Protein AF-A0A947ATG2-F1 (afdb_monomer)

pLDDT: mean 86.39, std 15.01, range [42.09, 97.88]

Sequence (158 aa):
MKNFYLTLFLLILFLVSIFPQKKFGRDGEMRERMSQLEKIKLIEVLEMNEETTLLFFSRRAEFQKQHEEMRNNIDSKIDNLEATLKSARLVTEVELQSMIDEILDLHLAFEAKRADYIKTLNDILTTDQVARYVVFEKRFKDELRRLLLHQRKPNRQN

Mean predicted aligned error: 10.21 Å

Solvent-accessible surface area (backbone atoms only — not comparable to full-atom values): 9110 Å² total; per-residue (Å²): 110,75,67,56,57,52,51,52,52,53,53,54,60,61,56,62,72,68,58,80,74,77,80,63,50,79,67,48,56,52,51,51,57,50,52,52,50,50,52,54,50,48,46,63,72,48,68,56,54,71,70,45,45,52,54,50,53,54,55,47,51,56,50,49,53,56,53,50,53,52,48,54,50,49,51,52,51,50,52,51,49,52,52,54,73,72,40,95,62,92,75,52,69,70,58,54,49,52,56,50,50,53,49,52,53,50,51,53,54,50,53,50,51,52,55,50,53,59,59,63,39,61,83,69,38,53,74,68,37,50,53,47,46,58,53,44,58,53,51,51,54,55,49,52,52,49,56,58,55,63,74,62,61,76,85,80,74,129

Secondary structure (DSSP, 8-state):
-HHHHHHHHHHHHHHHTTS------HHHHHHHHHHHHHHHHHHHHHT--HHHHHHHHHHHHHHHHHHHHHHHHHHHHHHHHHHHHHSSS---HHHHHHHHHHHHHHHHHHHHHHHHHHHHGGGTS-HHHHHHHHHHHHHHHHHHHHHHHHTTS-----

Nearest PDB structures (foldseek):
  6kgq-assembly1_A  TM=5.684E-01  e=1.899E+00  Homo sapiens
  5f5p-assembly1_B  TM=3.703E-01  e=5.034E-01  Homo sapiens
  7o3z-assembly1_F  TM=4.043E-01  e=3.917E+00  Synechocystis sp. PCC 6803 substr. Kazusa

Foldseek 3Di:
DVVVVVVVVVVVVVVVVPPPPPPPDPVNVVVVVLVVVLLVVLCVQLVDDPVLSVVVVVLVVVLVVVLVVLVVVLVVLVVVLVVVVPDPDDDDPVRNVVSVVVSVVSVVVSVVSVVVSLVVCVVRGPPVSSVSVVVSVVVSVVVVVVVVVVVPDPPPDD

Radius of gyration: 23.7 Å; Cα contacts (8 Å, |Δi|>4): 43; chains: 1; bounding box: 46×69×55 Å

Structure (mmCIF, N/CA/C/O backbone):
data_AF-A0A947ATG2-F1
#
_entry.id   AF-A0A947ATG2-F1
#
loo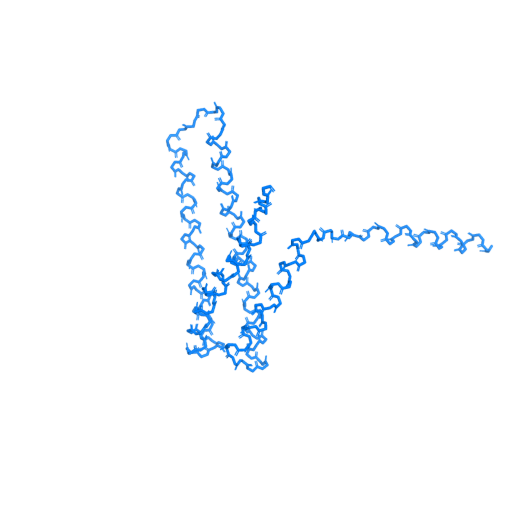p_
_atom_site.group_PDB
_atom_site.id
_atom_site.type_symbol
_atom_site.label_atom_id
_atom_site.label_alt_id
_atom_site.label_comp_id
_atom_site.label_asym_id
_atom_site.label_entity_id
_atom_site.label_seq_id
_atom_site.pdbx_PDB_ins_code
_atom_site.Cartn_x
_atom_site.Cartn_y
_atom_site.Cartn_z
_atom_site.occupancy
_atom_site.B_iso_or_equiv
_atom_site.auth_seq_id
_atom_site.auth_comp_id
_atom_site.auth_asym_id
_atom_site.auth_atom_id
_atom_site.pdbx_PDB_model_num
ATOM 1 N N . MET A 1 1 ? 14.988 58.785 4.513 1.00 58.03 1 MET A N 1
ATOM 2 C CA . MET A 1 1 ? 15.565 57.746 3.625 1.00 58.03 1 MET A CA 1
ATOM 3 C C . MET A 1 1 ? 16.110 56.555 4.415 1.00 58.03 1 MET A C 1
ATOM 5 O O . MET A 1 1 ? 15.571 55.473 4.265 1.00 58.03 1 MET A O 1
ATOM 9 N N . LYS A 1 2 ? 17.097 56.727 5.312 1.00 59.53 2 LYS A N 1
ATOM 10 C CA . LYS A 1 2 ? 17.718 55.620 6.081 1.00 59.53 2 LYS A CA 1
ATOM 11 C C . LYS A 1 2 ? 16.726 54.790 6.922 1.00 59.53 2 LYS A C 1
ATOM 13 O O . LYS A 1 2 ? 16.808 53.568 6.930 1.00 59.53 2 LYS A O 1
ATOM 18 N N . ASN A 1 3 ? 15.735 55.443 7.532 1.00 67.38 3 ASN A N 1
ATOM 19 C CA . ASN A 1 3 ? 14.721 54.769 8.355 1.00 67.38 3 ASN A CA 1
ATOM 20 C C . ASN A 1 3 ? 13.710 53.962 7.521 1.00 67.38 3 ASN A C 1
ATOM 22 O O . ASN A 1 3 ? 13.163 52.997 8.030 1.00 67.38 3 ASN A O 1
ATOM 26 N N . PHE A 1 4 ? 13.508 54.310 6.243 1.00 81.12 4 PHE A N 1
ATOM 27 C CA . PHE A 1 4 ? 12.595 53.592 5.343 1.00 81.12 4 PHE A CA 1
ATOM 28 C C . PHE A 1 4 ? 13.177 52.241 4.907 1.00 81.12 4 PHE A C 1
ATOM 30 O O . PHE A 1 4 ? 12.483 51.230 4.898 1.00 81.12 4 PHE A O 1
ATOM 37 N N . TYR A 1 5 ? 14.482 52.200 4.621 1.00 79.94 5 TYR A N 1
ATOM 38 C CA . TYR A 1 5 ? 15.181 50.944 4.337 1.00 79.94 5 TYR A CA 1
ATOM 39 C C . TYR A 1 5 ? 15.217 50.025 5.561 1.00 79.94 5 TYR A C 1
ATOM 41 O O . TYR A 1 5 ? 15.093 48.813 5.424 1.00 79.94 5 TYR A O 1
ATOM 49 N N . LEU A 1 6 ? 15.325 50.604 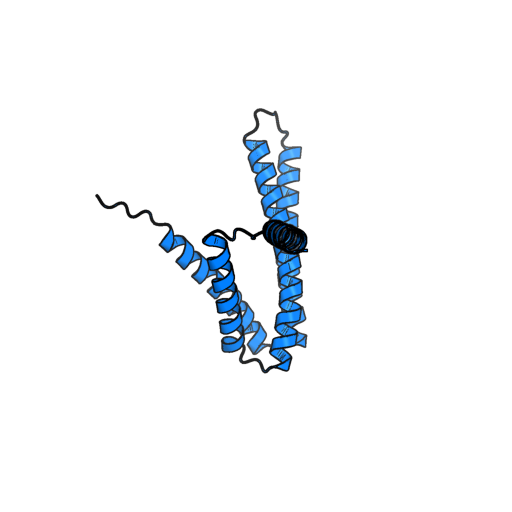6.760 1.00 79.62 6 LEU A N 1
ATOM 50 C CA . LEU A 1 6 ? 15.333 49.844 8.007 1.00 79.62 6 LEU A CA 1
ATOM 51 C C . LEU A 1 6 ? 13.955 49.241 8.319 1.00 79.62 6 LEU A C 1
ATOM 53 O O . LEU A 1 6 ? 13.879 48.078 8.706 1.00 79.62 6 LEU A O 1
ATOM 57 N N . THR A 1 7 ? 12.867 49.981 8.075 1.00 80.25 7 THR A N 1
ATOM 58 C CA . THR A 1 7 ? 11.502 49.445 8.203 1.00 80.25 7 THR A CA 1
ATOM 59 C C . THR A 1 7 ? 11.194 48.400 7.134 1.00 80.25 7 THR A C 1
ATOM 61 O O . THR A 1 7 ? 10.572 47.391 7.445 1.00 80.25 7 THR A O 1
ATOM 64 N N . LEU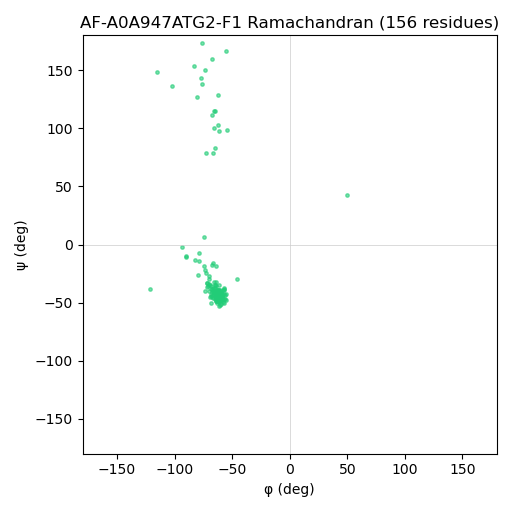 A 1 8 ? 11.670 48.589 5.897 1.00 80.75 8 LEU A N 1
ATOM 65 C CA . LEU A 1 8 ? 11.493 47.617 4.813 1.00 80.75 8 LEU A CA 1
ATOM 66 C C . LEU A 1 8 ? 12.237 46.302 5.102 1.00 80.75 8 LEU A C 1
ATOM 68 O O . LEU A 1 8 ? 11.691 45.222 4.892 1.00 80.75 8 LEU A O 1
ATOM 72 N N . PHE A 1 9 ? 13.452 46.384 5.648 1.00 79.62 9 PHE A N 1
ATOM 73 C CA . PHE A 1 9 ? 14.241 45.217 6.049 1.00 79.62 9 PHE A CA 1
ATOM 74 C C . PHE A 1 9 ? 13.582 44.431 7.196 1.00 79.62 9 PHE A C 1
ATOM 76 O O . PHE A 1 9 ? 13.513 43.203 7.150 1.00 79.62 9 PHE A O 1
ATOM 83 N N . LEU A 1 10 ? 13.024 45.131 8.189 1.00 78.06 10 LEU A N 1
ATOM 84 C CA . LEU A 1 10 ? 12.268 44.520 9.289 1.00 78.06 10 LEU A CA 1
ATOM 85 C C . LEU A 1 10 ? 10.989 43.818 8.811 1.00 78.06 10 LEU A C 1
ATOM 87 O O . LEU A 1 10 ? 10.636 42.761 9.333 1.00 78.06 10 LEU A O 1
ATOM 91 N N . LEU A 1 11 ? 10.326 44.369 7.793 1.00 77.50 11 LEU A N 1
ATOM 92 C CA . LEU A 1 11 ? 9.114 43.792 7.211 1.00 77.50 11 LEU A CA 1
ATOM 93 C C . LEU A 1 11 ? 9.417 42.517 6.407 1.00 77.50 11 LEU A C 1
ATOM 95 O O . LEU A 1 11 ? 8.660 41.553 6.472 1.00 77.50 11 LEU A O 1
ATOM 99 N N . ILE A 1 12 ? 10.566 42.469 5.725 1.00 74.81 12 ILE A N 1
ATOM 100 C CA . ILE A 1 12 ? 11.053 41.266 5.031 1.00 74.81 12 ILE A CA 1
ATOM 101 C C . ILE A 1 12 ? 11.396 40.154 6.032 1.00 74.81 12 ILE A C 1
ATOM 103 O O . ILE A 1 12 ? 11.030 39.004 5.807 1.00 74.81 12 ILE A O 1
ATOM 107 N N . LEU A 1 13 ? 12.025 40.481 7.166 1.00 67.69 13 LEU A N 1
ATOM 108 C CA . LEU A 1 13 ? 12.329 39.498 8.217 1.00 67.69 13 LEU A CA 1
ATOM 109 C C . LEU A 1 13 ? 11.064 38.891 8.849 1.00 67.69 13 LEU A C 1
ATOM 111 O O . LEU A 1 13 ? 11.066 37.711 9.192 1.00 67.69 13 LEU A O 1
ATOM 115 N N . PHE A 1 14 ? 9.975 39.660 8.942 1.00 66.06 14 PHE A N 1
ATOM 116 C CA . PHE A 1 14 ? 8.678 39.174 9.431 1.00 66.06 14 PHE A CA 1
ATOM 117 C C . PHE A 1 14 ? 7.936 38.269 8.432 1.00 66.06 14 PHE A C 1
ATOM 119 O O . PHE A 1 14 ? 7.085 37.484 8.837 1.00 66.06 14 PHE A O 1
ATOM 126 N N . LEU A 1 15 ? 8.249 38.348 7.135 1.00 62.06 15 LEU A N 1
ATOM 127 C CA . LEU A 1 15 ? 7.653 37.474 6.118 1.00 62.06 15 LEU A CA 1
ATOM 128 C C . LEU A 1 15 ? 8.312 36.085 6.082 1.00 62.06 15 LEU A C 1
ATOM 130 O O . LEU A 1 15 ? 7.658 35.106 5.726 1.00 62.06 15 LEU A O 1
ATOM 134 N N . VAL A 1 16 ? 9.578 35.962 6.500 1.00 60.12 16 VAL A N 1
ATOM 135 C CA . VAL A 1 16 ? 10.296 34.671 6.530 1.00 60.12 16 VAL A CA 1
ATOM 136 C C . VAL A 1 16 ? 9.752 33.734 7.620 1.00 60.12 16 VAL A C 1
ATOM 138 O O . VAL A 1 16 ? 9.796 32.517 7.457 1.00 60.12 16 VAL A O 1
ATOM 141 N N . SER A 1 17 ? 9.171 34.265 8.701 1.00 55.47 17 SER A N 1
ATOM 142 C CA . SER A 1 17 ? 8.593 33.473 9.800 1.00 55.47 17 SER A CA 1
ATOM 143 C C . SER A 1 17 ? 7.201 32.892 9.510 1.00 55.47 17 SER A C 1
ATOM 145 O O . SER A 1 17 ? 6.717 32.079 10.296 1.00 55.47 17 SER A O 1
ATOM 147 N N . ILE A 1 18 ? 6.565 33.259 8.390 1.00 55.47 18 ILE A N 1
ATOM 148 C CA . ILE A 1 18 ? 5.256 32.721 7.975 1.00 55.47 18 ILE A CA 1
ATOM 149 C C . ILE A 1 18 ? 5.416 31.472 7.093 1.00 55.47 18 ILE A C 1
ATOM 151 O O . ILE A 1 18 ? 4.445 30.753 6.869 1.00 55.47 18 ILE A O 1
ATOM 155 N N . PHE A 1 19 ? 6.630 31.141 6.631 1.00 51.84 19 PHE A N 1
ATOM 156 C CA . PHE A 1 19 ? 6.856 29.849 5.987 1.00 51.84 19 PHE A CA 1
ATOM 157 C C . PHE A 1 19 ? 6.661 28.741 7.027 1.00 51.84 19 PHE A C 1
ATOM 159 O O . PHE A 1 19 ? 7.441 28.673 7.981 1.00 51.84 19 PHE A O 1
ATOM 166 N N . PRO A 1 20 ? 5.647 27.865 6.881 1.00 44.50 20 PRO A N 1
ATOM 167 C CA . PRO A 1 20 ? 5.471 26.758 7.799 1.00 44.50 20 PRO A CA 1
ATOM 168 C C . PRO A 1 20 ? 6.705 25.863 7.692 1.00 44.50 20 PRO A C 1
ATOM 170 O O . PRO A 1 20 ? 6.856 25.089 6.746 1.00 44.50 20 PRO A O 1
ATOM 173 N N . GLN A 1 21 ? 7.606 25.964 8.670 1.00 49.94 21 GLN A N 1
ATOM 174 C CA . GLN A 1 21 ? 8.606 24.939 8.907 1.00 49.94 21 GLN A CA 1
ATOM 175 C C . GLN A 1 21 ? 7.823 23.678 9.255 1.00 49.94 21 GLN A C 1
ATOM 177 O O . GLN A 1 21 ? 7.352 23.516 10.382 1.00 49.94 21 GLN A O 1
ATOM 182 N N . LYS A 1 22 ? 7.627 22.803 8.262 1.00 51.47 22 LYS A N 1
ATOM 183 C CA . LYS A 1 22 ? 7.145 21.441 8.473 1.00 51.47 22 LYS A CA 1
ATOM 184 C C . LYS A 1 22 ? 8.116 20.832 9.482 1.00 51.47 22 LYS A C 1
ATOM 186 O O . LYS A 1 22 ? 9.230 20.459 9.122 1.00 51.47 22 LYS A O 1
ATOM 191 N N . LYS A 1 23 ? 7.735 20.811 10.763 1.00 44.12 23 LYS A N 1
ATOM 192 C CA . LYS A 1 23 ? 8.458 20.095 11.812 1.00 44.12 23 LYS A CA 1
ATOM 193 C C . LYS A 1 23 ? 8.328 18.613 11.485 1.00 44.12 23 LYS A C 1
ATOM 195 O O . LYS A 1 23 ? 7.483 17.917 12.037 1.00 44.12 23 LYS A O 1
ATOM 200 N N . PHE A 1 24 ? 9.130 18.134 10.542 1.00 44.41 24 PHE A N 1
ATOM 201 C CA . PHE A 1 24 ? 9.398 16.719 10.425 1.00 44.41 24 PHE A CA 1
ATOM 202 C C . PHE A 1 24 ? 10.153 16.356 11.699 1.00 44.41 24 PHE A C 1
ATOM 204 O O . PHE A 1 24 ? 11.329 16.670 11.856 1.00 44.41 24 PHE A O 1
ATOM 211 N N . GLY A 1 25 ? 9.447 15.771 12.667 1.00 57.72 25 GLY A N 1
ATOM 212 C CA . GLY A 1 25 ? 10.113 15.102 13.776 1.00 57.72 25 GLY A CA 1
ATOM 213 C C . GLY A 1 25 ? 11.083 14.045 13.236 1.00 57.72 25 GLY A C 1
ATOM 214 O O . GLY A 1 25 ? 11.000 13.655 12.070 1.00 57.72 25 GLY A O 1
ATOM 215 N N . ARG A 1 26 ? 11.973 13.542 14.094 1.00 62.88 26 ARG A N 1
ATOM 216 C CA . ARG A 1 26 ? 12.971 12.503 13.767 1.00 62.88 26 ARG A CA 1
ATOM 217 C C . ARG A 1 26 ? 12.391 11.312 12.974 1.00 62.88 26 ARG A C 1
ATOM 219 O O . ARG A 1 26 ? 13.077 10.717 12.149 1.00 62.88 26 ARG A O 1
ATOM 226 N N . ASP A 1 27 ? 11.111 11.012 13.180 1.00 69.69 27 ASP A N 1
ATOM 227 C CA . ASP A 1 27 ? 10.377 9.946 12.493 1.00 69.69 27 ASP A CA 1
ATOM 228 C C . ASP A 1 27 ? 10.073 10.251 11.016 1.00 69.69 27 ASP A C 1
ATOM 230 O O . ASP A 1 27 ? 10.054 9.342 10.186 1.00 69.69 27 ASP A O 1
ATOM 234 N N . GLY A 1 28 ? 9.849 11.520 10.667 1.00 77.19 28 GLY A N 1
ATOM 235 C CA . GLY A 1 28 ? 9.579 11.955 9.297 1.00 77.19 28 GLY A CA 1
ATOM 236 C C . GLY A 1 28 ? 10.806 11.837 8.397 1.00 77.19 28 GLY A C 1
ATOM 237 O O . GLY A 1 28 ? 10.725 11.264 7.313 1.00 77.19 28 GLY A O 1
ATOM 238 N N . GLU A 1 29 ? 11.958 12.286 8.895 1.00 81.56 29 GLU A N 1
ATOM 239 C CA . GLU A 1 29 ? 13.238 12.170 8.191 1.00 81.56 29 GLU A CA 1
ATOM 240 C C . GLU A 1 29 ? 13.633 10.699 7.974 1.00 81.56 29 GLU A C 1
ATOM 242 O O . GLU A 1 29 ? 14.076 10.309 6.893 1.00 81.56 29 GLU A O 1
ATOM 247 N N . MET A 1 30 ? 13.407 9.840 8.976 1.00 80.94 30 MET A N 1
ATOM 248 C CA . MET A 1 30 ? 13.648 8.402 8.845 1.00 80.94 30 MET A CA 1
ATOM 249 C C . MET A 1 30 ? 12.756 7.763 7.770 1.00 80.94 30 MET A C 1
ATOM 251 O O . MET A 1 30 ? 13.244 6.949 6.985 1.00 80.94 30 MET A O 1
ATOM 255 N N . ARG A 1 31 ? 11.466 8.127 7.704 1.00 81.56 31 ARG A N 1
ATOM 256 C CA . ARG A 1 31 ? 10.544 7.635 6.663 1.00 81.56 31 ARG A CA 1
ATOM 257 C C . ARG A 1 31 ? 10.991 8.049 5.264 1.00 81.56 31 ARG A C 1
ATOM 259 O O . ARG A 1 31 ? 10.943 7.229 4.349 1.00 81.56 31 ARG A O 1
ATOM 266 N N . GLU A 1 32 ? 11.447 9.287 5.100 1.00 86.12 32 GLU A N 1
ATOM 267 C CA . GLU A 1 32 ? 11.936 9.785 3.814 1.00 86.12 32 GLU A CA 1
ATOM 268 C C . GLU A 1 32 ? 13.186 9.031 3.353 1.00 86.12 32 GLU A C 1
ATOM 270 O O . GLU A 1 32 ? 13.211 8.516 2.234 1.00 86.12 32 GLU A O 1
ATOM 275 N N . ARG A 1 33 ? 14.179 8.869 4.236 1.00 87.88 33 ARG A N 1
ATOM 276 C CA . ARG A 1 33 ? 15.383 8.072 3.947 1.00 87.88 33 ARG A CA 1
ATOM 277 C C . ARG A 1 33 ? 15.030 6.635 3.563 1.00 87.88 33 ARG A C 1
ATOM 279 O O . ARG A 1 33 ? 15.615 6.081 2.636 1.00 87.88 33 ARG A O 1
ATOM 286 N N . MET A 1 34 ? 14.039 6.044 4.231 1.00 88.06 34 MET A N 1
ATOM 287 C CA . MET A 1 34 ? 13.573 4.694 3.914 1.00 88.06 34 MET A CA 1
ATOM 288 C C . MET A 1 34 ? 12.913 4.608 2.535 1.00 88.06 34 MET A C 1
ATOM 290 O O . MET A 1 34 ? 13.150 3.657 1.795 1.00 88.06 34 MET A O 1
ATOM 294 N N . SER A 1 35 ? 12.120 5.618 2.175 1.00 88.75 35 SER A N 1
ATOM 295 C CA . SER A 1 35 ? 11.498 5.732 0.853 1.00 88.75 35 SER A CA 1
ATOM 296 C C . SER A 1 35 ? 12.545 5.903 -0.251 1.00 88.75 35 SER A C 1
ATOM 298 O O . SER A 1 35 ? 12.455 5.267 -1.300 1.00 88.75 35 SER A O 1
ATOM 300 N N . GLN A 1 36 ? 13.580 6.712 -0.014 1.00 91.81 36 GLN A N 1
ATOM 301 C CA . GLN A 1 36 ? 14.698 6.869 -0.950 1.00 91.81 36 GLN A CA 1
ATOM 302 C C . GLN A 1 36 ? 15.459 5.551 -1.143 1.00 91.81 36 GLN A C 1
ATOM 304 O O . GLN A 1 36 ? 15.712 5.153 -2.279 1.00 91.81 36 GLN A O 1
ATOM 309 N N . LEU A 1 37 ? 15.754 4.838 -0.051 1.00 92.56 37 LEU A N 1
ATOM 310 C CA . LEU A 1 37 ? 16.401 3.528 -0.105 1.00 92.56 37 LEU A CA 1
ATOM 311 C C . LEU A 1 37 ? 15.557 2.501 -0.875 1.00 92.56 37 LEU A C 1
ATOM 313 O O . LEU A 1 37 ? 16.097 1.762 -1.695 1.00 92.56 37 LEU A O 1
ATOM 317 N N . GLU A 1 38 ? 14.241 2.479 -0.648 1.00 93.94 38 GLU A N 1
ATOM 318 C CA . GLU A 1 38 ? 13.321 1.610 -1.387 1.00 93.94 38 GLU A CA 1
ATOM 319 C C . GLU A 1 38 ? 13.407 1.863 -2.896 1.00 93.94 38 GLU A C 1
ATOM 321 O O . GLU A 1 38 ? 13.516 0.919 -3.675 1.00 93.94 38 GLU A O 1
ATOM 326 N N . LYS A 1 39 ? 13.390 3.135 -3.315 1.00 93.56 39 LYS A N 1
ATOM 327 C CA . LYS A 1 39 ? 13.474 3.509 -4.734 1.00 93.56 39 LYS A CA 1
ATOM 328 C C . LYS A 1 39 ? 14.778 3.037 -5.370 1.00 93.56 39 LYS A C 1
AT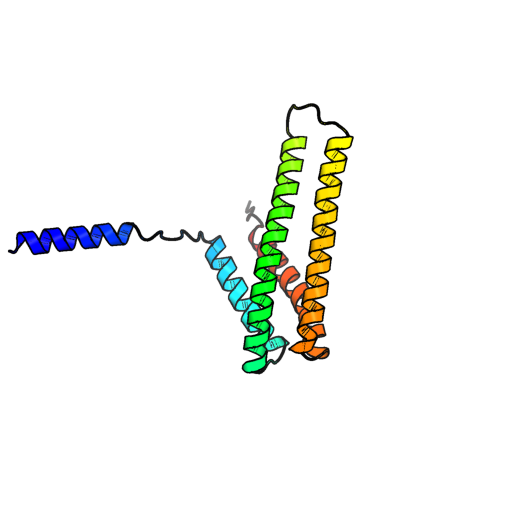OM 330 O O . LYS A 1 39 ? 14.733 2.448 -6.444 1.00 93.56 39 LYS A O 1
ATOM 335 N N . ILE A 1 40 ? 15.913 3.250 -4.700 1.00 93.00 40 ILE A N 1
ATOM 336 C CA . ILE A 1 40 ? 17.226 2.797 -5.187 1.00 93.00 40 ILE A CA 1
ATOM 337 C C . ILE A 1 40 ? 17.224 1.275 -5.358 1.00 93.00 40 ILE A C 1
ATOM 339 O O . ILE A 1 40 ? 17.575 0.768 -6.420 1.00 93.00 40 ILE A O 1
ATOM 343 N N . LYS A 1 41 ? 16.744 0.540 -4.350 1.00 93.75 41 LYS A N 1
ATOM 344 C CA . LYS A 1 41 ? 16.688 -0.925 -4.398 1.00 93.75 41 LYS A CA 1
ATOM 345 C C . LYS A 1 41 ? 15.745 -1.458 -5.471 1.00 93.75 41 LYS A C 1
ATOM 347 O O . LYS A 1 41 ? 16.047 -2.480 -6.076 1.00 93.75 41 LYS A O 1
ATOM 352 N N . LEU A 1 42 ? 14.633 -0.775 -5.734 1.00 95.94 42 LEU A N 1
ATOM 353 C CA . LEU A 1 42 ? 13.735 -1.124 -6.835 1.00 95.94 42 LEU A CA 1
ATOM 354 C C . LEU A 1 42 ? 14.420 -0.974 -8.195 1.00 95.94 42 LEU A C 1
ATOM 356 O O . LEU A 1 42 ? 14.280 -1.861 -9.027 1.00 95.94 42 LEU A O 1
ATOM 360 N N . ILE A 1 43 ? 15.178 0.103 -8.411 1.00 94.06 43 ILE A N 1
ATOM 361 C CA . ILE A 1 43 ? 15.936 0.297 -9.658 1.00 94.06 43 ILE A CA 1
ATOM 362 C C . ILE A 1 43 ? 16.964 -0.826 -9.834 1.00 94.06 43 ILE A C 1
ATOM 364 O O . ILE A 1 43 ? 17.043 -1.412 -10.910 1.00 94.06 43 ILE A O 1
ATOM 368 N N . GLU A 1 44 ? 17.696 -1.166 -8.769 1.00 92.44 44 GLU A N 1
ATOM 369 C CA . GLU A 1 44 ? 18.695 -2.243 -8.780 1.00 92.44 44 GLU A CA 1
ATOM 370 C C . GLU A 1 44 ? 18.073 -3.618 -9.062 1.00 92.44 44 GLU A C 1
ATOM 372 O O . GLU A 1 44 ? 18.542 -4.340 -9.931 1.00 92.44 44 GLU A O 1
ATOM 377 N N . VAL A 1 45 ? 17.016 -3.995 -8.334 1.00 95.81 45 VAL A N 1
ATOM 378 C CA . VAL A 1 45 ? 16.421 -5.344 -8.404 1.00 95.81 45 VAL A CA 1
ATOM 379 C C . VAL A 1 45 ? 15.669 -5.576 -9.708 1.00 95.81 45 VAL A C 1
ATOM 381 O O . VAL A 1 45 ? 15.608 -6.710 -10.186 1.00 95.81 45 VAL A O 1
ATOM 384 N N . LEU A 1 46 ? 15.053 -4.525 -10.247 1.00 96.62 46 LEU A N 1
ATOM 385 C CA . LEU A 1 46 ? 14.274 -4.610 -11.475 1.00 96.62 46 LEU A CA 1
ATOM 386 C C . LEU A 1 46 ? 15.121 -4.357 -12.725 1.00 96.62 46 LEU A C 1
ATOM 388 O O . LEU A 1 46 ? 14.613 -4.585 -13.816 1.00 96.62 46 LEU A O 1
ATOM 392 N N . GLU A 1 47 ? 16.371 -3.902 -12.585 1.00 95.56 47 GLU A N 1
ATOM 393 C CA . GLU A 1 47 ? 17.294 -3.643 -13.703 1.00 95.56 47 GLU A CA 1
ATOM 394 C C . GLU A 1 47 ? 16.638 -2.793 -14.814 1.00 95.56 47 GLU A C 1
ATOM 396 O O . GLU A 1 47 ? 16.732 -3.079 -16.007 1.00 95.56 47 GLU A O 1
ATOM 401 N N . MET A 1 48 ? 15.893 -1.758 -14.412 1.00 93.06 48 MET A N 1
ATOM 402 C CA . MET A 1 48 ? 15.121 -0.920 -15.334 1.00 93.06 48 MET A CA 1
ATOM 403 C C . MET A 1 48 ? 16.018 0.076 -16.078 1.00 93.06 48 MET A C 1
ATOM 405 O O . MET A 1 48 ? 16.925 0.669 -15.496 1.00 93.06 48 MET A O 1
ATOM 409 N N . ASN A 1 49 ? 15.703 0.335 -17.351 1.00 93.19 49 ASN A N 1
ATOM 410 C CA . ASN A 1 49 ? 16.260 1.476 -18.080 1.00 93.19 49 ASN A CA 1
ATOM 411 C C . ASN A 1 49 ? 15.574 2.793 -17.659 1.00 93.19 49 ASN A C 1
ATOM 413 O O . ASN A 1 49 ? 14.604 2.789 -16.898 1.00 93.19 49 ASN A O 1
ATOM 417 N N . GLU A 1 50 ? 16.075 3.928 -18.146 1.00 93.19 50 GLU A N 1
ATOM 418 C CA . GLU A 1 50 ? 15.582 5.258 -17.765 1.00 93.19 50 GLU A CA 1
ATOM 419 C C . GLU A 1 50 ? 14.088 5.459 -18.076 1.00 93.19 50 GLU A C 1
ATOM 421 O O . GLU A 1 50 ? 13.321 5.863 -17.200 1.00 93.19 50 GLU A O 1
ATOM 426 N N . GLU A 1 51 ? 13.656 5.104 -19.288 1.00 94.81 51 GLU A N 1
ATOM 427 C CA . GLU A 1 51 ? 12.261 5.234 -19.726 1.00 94.81 51 GLU A CA 1
ATOM 428 C C . GLU A 1 51 ? 11.313 4.388 -18.861 1.00 94.81 51 GLU A C 1
ATOM 430 O O . GLU A 1 51 ? 10.324 4.887 -18.318 1.00 94.81 51 GLU A O 1
ATOM 435 N N . THR A 1 52 ? 11.668 3.120 -18.651 1.00 95.31 52 THR A N 1
ATOM 436 C CA . THR A 1 52 ? 10.913 2.173 -17.818 1.00 95.31 52 THR A CA 1
ATOM 437 C C . THR A 1 52 ? 10.842 2.661 -16.374 1.00 95.31 52 THR A C 1
ATOM 439 O O . THR A 1 52 ? 9.786 2.606 -15.746 1.00 95.31 52 THR A O 1
ATOM 442 N N . THR A 1 53 ? 11.951 3.190 -15.853 1.00 95.69 53 THR A N 1
ATOM 443 C CA . THR A 1 53 ? 12.044 3.734 -14.494 1.00 95.69 53 THR A CA 1
ATOM 444 C C . THR A 1 53 ? 11.074 4.897 -14.299 1.00 95.69 53 THR A C 1
ATOM 446 O O . THR A 1 53 ? 10.353 4.938 -13.297 1.00 95.69 53 THR A O 1
ATOM 449 N N . LEU A 1 54 ? 11.018 5.825 -15.258 1.00 95.88 54 LEU A N 1
ATOM 450 C CA . LEU A 1 54 ? 10.117 6.973 -15.205 1.00 95.88 54 LEU A CA 1
ATOM 451 C C . LEU A 1 54 ? 8.646 6.534 -15.214 1.00 95.88 54 LEU A C 1
ATOM 453 O O . LEU A 1 54 ? 7.865 6.967 -14.361 1.00 95.88 54 LEU A O 1
ATOM 457 N N . LEU A 1 55 ? 8.276 5.642 -16.138 1.00 96.44 55 LEU A N 1
ATOM 458 C CA . LEU A 1 55 ? 6.916 5.110 -16.247 1.00 96.44 55 LEU A CA 1
ATOM 459 C C . LEU A 1 55 ? 6.506 4.340 -14.986 1.00 96.44 55 LEU A C 1
ATOM 461 O O . LEU A 1 55 ? 5.428 4.581 -14.433 1.00 96.44 55 LEU A O 1
ATOM 465 N N . PHE A 1 56 ? 7.385 3.466 -14.489 1.00 97.19 56 PHE A N 1
ATOM 466 C CA . PHE A 1 56 ? 7.157 2.678 -13.282 1.00 97.19 56 PHE A CA 1
ATOM 467 C C . PHE A 1 56 ? 6.922 3.572 -12.063 1.00 97.19 56 PHE A C 1
ATOM 469 O O . PHE A 1 56 ? 5.923 3.407 -11.362 1.00 97.19 56 PHE A O 1
ATOM 476 N N . PHE A 1 57 ? 7.805 4.542 -11.801 1.00 96.25 57 PHE A N 1
ATOM 477 C CA . PHE A 1 57 ? 7.656 5.397 -10.622 1.00 96.25 57 PHE A CA 1
ATOM 478 C C . PHE A 1 57 ? 6.480 6.364 -10.728 1.00 96.25 57 PHE A C 1
ATOM 480 O O . PHE A 1 57 ? 5.880 6.667 -9.696 1.00 96.25 57 PHE A O 1
ATOM 487 N N . SER A 1 58 ? 6.110 6.791 -11.937 1.00 95.38 58 SER A N 1
ATOM 488 C CA . SER A 1 58 ? 4.880 7.552 -12.168 1.00 95.38 58 SER A CA 1
ATOM 489 C C . SER A 1 58 ? 3.643 6.730 -11.782 1.00 95.38 58 SER A C 1
ATOM 491 O O . SER A 1 58 ? 2.870 7.139 -10.912 1.00 95.38 58 SER A O 1
ATOM 493 N N . ARG A 1 59 ? 3.518 5.502 -12.312 1.00 95.81 59 ARG A N 1
ATOM 494 C CA . ARG A 1 59 ? 2.412 4.582 -11.987 1.00 95.81 59 ARG A CA 1
ATOM 495 C C . ARG A 1 59 ? 2.375 4.229 -10.500 1.00 95.81 59 ARG A C 1
ATOM 497 O O . ARG A 1 59 ? 1.317 4.209 -9.874 1.00 95.81 59 ARG A O 1
ATOM 504 N N . ARG A 1 60 ? 3.544 3.975 -9.911 1.00 95.25 60 ARG A N 1
ATOM 505 C CA . ARG A 1 60 ? 3.680 3.648 -8.490 1.00 95.25 60 ARG A CA 1
ATOM 506 C C . ARG A 1 60 ? 3.280 4.813 -7.591 1.00 95.25 60 ARG A C 1
ATOM 508 O O . ARG A 1 60 ? 2.711 4.570 -6.533 1.00 95.25 60 ARG A O 1
ATOM 515 N N . ALA A 1 61 ? 3.584 6.055 -7.968 1.00 94.44 61 ALA A N 1
ATOM 516 C CA . ALA A 1 61 ? 3.209 7.226 -7.180 1.00 94.44 61 ALA A CA 1
ATOM 517 C C . ALA A 1 61 ? 1.685 7.384 -7.092 1.00 94.44 61 ALA A C 1
ATOM 519 O O . ALA A 1 61 ? 1.159 7.621 -6.004 1.00 94.44 61 ALA A O 1
ATOM 520 N N . GLU A 1 62 ? 0.979 7.187 -8.208 1.00 94.06 62 GLU A N 1
ATOM 521 C CA . GLU A 1 62 ? -0.485 7.203 -8.237 1.00 94.06 62 GLU A CA 1
ATOM 522 C C . GLU A 1 62 ? -1.077 6.102 -7.349 1.00 94.06 62 GLU A C 1
ATOM 524 O O . GLU A 1 62 ? -1.915 6.382 -6.488 1.00 94.06 62 GLU A O 1
ATOM 529 N N . PHE A 1 63 ? -0.581 4.869 -7.495 1.00 95.44 63 PHE A N 1
ATOM 530 C CA . PHE A 1 63 ? -1.003 3.751 -6.656 1.00 95.44 63 PHE A CA 1
ATOM 531 C C . PHE A 1 63 ? -0.748 4.016 -5.169 1.00 95.44 63 PHE A C 1
ATOM 533 O O . PHE A 1 63 ? -1.647 3.823 -4.356 1.00 95.44 63 PHE A O 1
ATOM 540 N N . GLN A 1 64 ? 0.444 4.496 -4.798 1.00 92.75 64 GLN A N 1
ATOM 541 C CA . GLN A 1 64 ? 0.788 4.759 -3.398 1.00 92.75 64 GLN A CA 1
ATOM 542 C C . GLN A 1 64 ? -0.129 5.799 -2.761 1.00 92.75 64 GLN A C 1
ATOM 544 O O . GLN A 1 64 ? -0.534 5.613 -1.619 1.00 92.75 64 GLN A O 1
ATOM 549 N N . LYS A 1 65 ? -0.506 6.850 -3.499 1.00 94.00 65 LYS A N 1
ATOM 550 C CA . LYS A 1 65 ? -1.449 7.854 -3.001 1.00 94.00 65 LYS A CA 1
ATOM 551 C C . LYS A 1 65 ? -2.807 7.226 -2.672 1.00 94.00 65 LYS A C 1
ATOM 553 O O . LYS A 1 65 ? -3.292 7.376 -1.555 1.00 94.00 65 LYS A O 1
ATOM 558 N N . GLN A 1 66 ? -3.385 6.482 -3.617 1.00 93.62 66 GLN A N 1
ATOM 559 C CA . GLN A 1 66 ? -4.675 5.808 -3.417 1.00 93.62 66 GLN A CA 1
ATOM 560 C C . GLN A 1 66 ? -4.600 4.794 -2.266 1.00 93.62 66 GLN A C 1
ATOM 562 O O . GLN A 1 66 ? -5.490 4.702 -1.425 1.00 93.62 66 GLN A O 1
ATOM 567 N N . HIS A 1 67 ? -3.504 4.047 -2.203 1.00 93.25 67 HIS A N 1
ATOM 568 C CA . HIS A 1 67 ? -3.283 3.014 -1.205 1.00 93.25 67 HIS A CA 1
ATOM 569 C C . HIS A 1 67 ? -3.065 3.594 0.206 1.00 93.25 67 HIS A C 1
ATOM 571 O O . HIS A 1 67 ? -3.496 2.998 1.194 1.00 93.25 67 HIS A O 1
ATOM 577 N N . GLU A 1 68 ? -2.439 4.769 0.323 1.00 92.94 68 GLU A N 1
ATOM 578 C CA . GLU A 1 68 ? -2.315 5.512 1.581 1.00 92.94 68 GLU A CA 1
ATOM 579 C C . GLU A 1 68 ? -3.668 6.062 2.052 1.00 92.94 68 GLU A C 1
ATOM 581 O O . GLU A 1 68 ? -4.009 5.909 3.223 1.00 92.94 68 GLU A O 1
ATOM 586 N N . GLU A 1 69 ? -4.482 6.614 1.148 1.00 95.31 69 GLU A N 1
ATOM 587 C CA . GLU A 1 69 ? -5.848 7.062 1.458 1.00 95.31 69 GLU A CA 1
ATOM 588 C C . GLU A 1 69 ? -6.719 5.910 1.987 1.00 95.31 69 GLU A C 1
ATOM 590 O O . GLU A 1 69 ? -7.380 6.052 3.018 1.00 95.31 69 GLU A O 1
ATOM 595 N N . MET A 1 70 ? -6.669 4.740 1.341 1.00 95.81 70 MET A N 1
ATOM 596 C CA . MET A 1 70 ? -7.400 3.552 1.796 1.00 95.81 70 MET A CA 1
ATOM 597 C C . MET A 1 70 ? -6.914 3.055 3.158 1.00 95.81 70 MET A C 1
ATOM 599 O O . MET A 1 70 ? -7.733 2.700 4.003 1.00 95.81 70 MET A O 1
ATOM 603 N N . ARG A 1 71 ? -5.596 3.057 3.395 1.00 94.88 71 ARG A N 1
ATOM 604 C CA . ARG A 1 71 ? -5.034 2.687 4.699 1.00 94.88 71 ARG A CA 1
ATOM 605 C C . ARG A 1 71 ? -5.517 3.623 5.801 1.00 94.88 71 ARG A C 1
ATOM 607 O O . ARG A 1 71 ? -5.979 3.140 6.824 1.00 94.88 71 ARG A O 1
ATOM 614 N N . ASN A 1 72 ? -5.470 4.932 5.570 1.00 95.94 72 ASN A N 1
ATOM 615 C CA . ASN A 1 72 ? -5.942 5.913 6.545 1.00 95.94 72 ASN A CA 1
ATOM 616 C C . ASN A 1 72 ? -7.439 5.737 6.854 1.00 95.94 72 ASN A C 1
ATOM 618 O O . ASN A 1 72 ? -7.856 5.928 7.994 1.00 95.94 72 ASN A O 1
ATOM 622 N N . ASN A 1 73 ? -8.248 5.349 5.862 1.00 96.44 73 ASN A N 1
ATOM 623 C CA . ASN A 1 73 ? -9.663 5.046 6.075 1.00 96.44 73 ASN A CA 1
ATOM 624 C C . ASN A 1 73 ? -9.854 3.791 6.946 1.00 96.44 73 ASN A C 1
ATOM 626 O O . ASN A 1 73 ? -10.612 3.832 7.909 1.00 96.44 73 ASN A O 1
ATOM 630 N N . ILE A 1 74 ? -9.123 2.707 6.658 1.00 97.19 74 ILE A N 1
ATOM 631 C CA . ILE A 1 74 ? -9.126 1.492 7.491 1.00 97.19 74 ILE A CA 1
ATOM 632 C C . ILE A 1 74 ? -8.728 1.830 8.932 1.00 97.19 74 ILE A C 1
ATOM 634 O O . ILE A 1 74 ? -9.457 1.485 9.859 1.00 97.19 74 ILE A O 1
ATOM 638 N N . ASP A 1 75 ? -7.615 2.546 9.113 1.00 97.12 75 ASP A N 1
ATOM 639 C CA . ASP A 1 75 ? -7.115 2.937 10.433 1.00 97.12 75 ASP A CA 1
ATOM 640 C C . ASP A 1 75 ? -8.168 3.775 11.183 1.00 97.12 75 ASP A C 1
ATOM 642 O O . ASP A 1 75 ? -8.498 3.478 12.328 1.00 97.12 75 ASP A O 1
ATOM 646 N N . SER A 1 76 ? -8.810 4.739 10.511 1.00 97.06 76 SER A N 1
ATOM 647 C CA . SER A 1 76 ? -9.890 5.536 11.104 1.00 97.06 76 SER A CA 1
ATOM 648 C C . SER A 1 76 ? -11.109 4.699 11.512 1.00 97.06 76 SER A C 1
ATOM 650 O O . SER A 1 76 ? -11.711 4.962 12.554 1.00 97.06 76 SER A O 1
ATOM 652 N N . LYS A 1 77 ? -11.499 3.692 10.721 1.00 97.06 77 LYS A N 1
ATOM 653 C CA . LYS A 1 77 ? -12.614 2.793 11.064 1.00 97.06 77 LYS A CA 1
ATOM 654 C C . LYS A 1 77 ? -12.281 1.908 12.262 1.00 97.06 77 LYS A C 1
ATOM 656 O O . LYS A 1 77 ? -13.139 1.721 13.125 1.00 97.06 77 LYS A O 1
ATOM 661 N N . ILE A 1 78 ? -11.041 1.434 12.351 1.00 97.38 78 ILE A N 1
ATOM 662 C CA . ILE A 1 78 ? -10.542 0.682 13.507 1.00 97.38 78 ILE A CA 1
ATOM 663 C C . ILE A 1 78 ? -10.539 1.564 14.760 1.00 97.38 78 ILE A C 1
ATOM 665 O O . ILE A 1 78 ? -11.070 1.143 15.787 1.00 97.38 78 ILE A O 1
ATOM 669 N N . ASP A 1 79 ? -10.029 2.794 14.672 1.00 96.81 79 ASP A N 1
ATOM 670 C CA . ASP A 1 79 ? -10.015 3.743 15.793 1.00 96.81 79 ASP A CA 1
ATOM 671 C C . ASP A 1 79 ? -11.440 4.046 16.289 1.00 96.81 79 ASP A C 1
ATOM 673 O O . ASP A 1 79 ? -11.701 4.089 17.494 1.00 96.81 79 ASP A O 1
ATOM 677 N N . ASN A 1 80 ? -12.397 4.198 15.366 1.00 95.12 80 ASN A N 1
ATOM 678 C CA . ASN A 1 80 ? -13.808 4.400 15.701 1.00 95.12 80 ASN A CA 1
ATOM 679 C C . ASN A 1 80 ? -14.419 3.180 16.407 1.00 95.12 80 ASN A C 1
ATOM 681 O O . ASN A 1 80 ? -15.181 3.341 17.368 1.00 95.12 80 ASN A O 1
ATOM 685 N N . LEU A 1 81 ? -14.093 1.965 15.956 1.00 95.25 81 LEU A N 1
ATOM 686 C CA . LEU A 1 81 ? -14.523 0.728 16.608 1.00 95.25 81 LEU A CA 1
ATOM 687 C C . LEU A 1 81 ? -13.920 0.617 18.014 1.00 95.25 81 LEU A C 1
ATOM 689 O O . LEU A 1 81 ? -14.642 0.355 18.974 1.00 95.25 81 LEU A O 1
ATOM 693 N N . GLU A 1 82 ? -12.626 0.896 18.168 1.00 95.50 82 GLU A N 1
ATOM 694 C CA . GLU A 1 82 ? -11.954 0.897 19.468 1.00 95.50 82 GLU A CA 1
ATOM 695 C C . GLU A 1 82 ? -12.575 1.924 20.430 1.00 95.50 82 GLU A C 1
ATOM 697 O O . GLU A 1 82 ? -12.846 1.604 21.590 1.00 95.50 82 GLU A O 1
ATOM 702 N N . ALA A 1 83 ? -12.851 3.144 19.959 1.00 94.81 83 ALA A N 1
ATOM 703 C CA . ALA A 1 83 ? -13.515 4.178 20.749 1.00 94.81 83 ALA A CA 1
ATOM 704 C C . ALA A 1 83 ? -14.928 3.755 21.177 1.00 94.81 83 ALA A C 1
ATOM 706 O O . ALA A 1 83 ? -15.320 3.972 22.325 1.00 94.81 83 ALA A O 1
ATOM 707 N N . THR A 1 84 ? -15.670 3.104 20.280 1.00 93.06 84 THR A N 1
ATOM 708 C CA . THR A 1 84 ? -17.016 2.587 20.553 1.00 93.06 84 THR A CA 1
ATOM 709 C C . THR A 1 84 ? -16.985 1.505 21.632 1.00 93.06 84 THR A C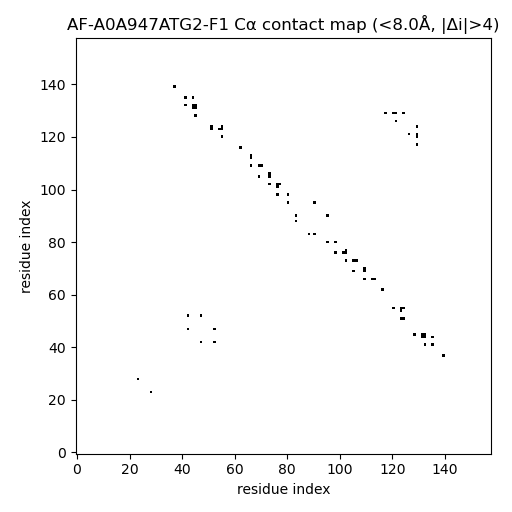 1
ATOM 711 O O . THR A 1 84 ? -17.758 1.584 22.588 1.00 93.06 84 THR A O 1
ATOM 714 N N . LEU A 1 85 ? -16.036 0.567 21.552 1.00 91.56 85 LEU A N 1
ATOM 715 C CA . LEU A 1 85 ? -15.839 -0.496 22.545 1.00 91.56 85 LEU A CA 1
ATOM 716 C C . LEU A 1 85 ? -15.397 0.030 23.919 1.00 91.56 85 LEU A C 1
ATOM 718 O O . LEU A 1 85 ? -15.738 -0.555 24.943 1.00 91.56 85 LEU A O 1
ATOM 722 N N . LYS A 1 86 ? -14.639 1.131 23.957 1.00 92.94 86 LYS A N 1
ATOM 723 C CA . LYS A 1 86 ? -14.213 1.783 25.209 1.00 92.94 86 LYS A CA 1
ATOM 724 C C . LYS A 1 86 ? -15.270 2.715 25.800 1.00 92.94 86 LYS A C 1
ATOM 726 O O . LYS A 1 86 ? -15.111 3.169 26.934 1.00 92.94 86 LYS A O 1
ATOM 731 N N . SER A 1 87 ? -16.311 3.053 25.043 1.00 91.81 87 SER A N 1
ATOM 732 C CA . SER A 1 87 ? -17.348 3.970 25.501 1.00 91.81 87 SER A CA 1
ATOM 733 C C . SER A 1 87 ? -18.268 3.301 26.526 1.00 91.81 87 SER A C 1
ATOM 735 O O . SER A 1 87 ? -18.537 2.107 26.460 1.00 91.81 87 SER A O 1
ATOM 737 N N . ALA A 1 88 ? -18.820 4.085 27.454 1.00 82.12 88 ALA A N 1
ATOM 738 C CA . ALA A 1 88 ? -19.859 3.612 28.374 1.00 82.12 88 ALA A CA 1
ATOM 739 C C . ALA A 1 88 ? -21.240 3.458 27.695 1.00 82.12 88 ALA A C 1
ATOM 741 O O . ALA A 1 88 ? -22.244 3.235 28.372 1.00 82.12 88 ALA A O 1
ATOM 742 N N . ARG A 1 89 ? -21.318 3.637 26.368 1.00 90.31 89 ARG A N 1
ATOM 743 C CA . ARG A 1 89 ? -22.566 3.562 25.608 1.00 90.31 89 ARG A CA 1
ATOM 744 C C . ARG A 1 89 ? -22.972 2.100 25.432 1.00 90.31 89 ARG A C 1
ATOM 746 O O . ARG A 1 89 ? -22.146 1.261 25.100 1.00 90.31 89 ARG A O 1
ATOM 753 N N . LEU A 1 90 ? -24.266 1.815 25.581 1.00 82.38 90 LEU A N 1
ATOM 754 C CA . LEU A 1 90 ? -24.845 0.548 25.133 1.00 82.38 90 LEU A CA 1
ATOM 755 C C . LEU A 1 90 ? -24.795 0.492 23.603 1.00 82.38 90 LEU A C 1
ATOM 757 O O . LEU A 1 90 ? -25.478 1.259 22.924 1.00 82.38 90 LEU A O 1
ATOM 761 N N . VAL A 1 91 ? -23.962 -0.403 23.080 1.00 88.38 91 VAL A N 1
ATOM 762 C CA . VAL A 1 91 ? -23.809 -0.661 21.646 1.00 88.38 91 VAL A CA 1
ATOM 763 C C . VAL A 1 91 ? -24.565 -1.938 21.310 1.00 88.38 91 VAL A C 1
ATOM 765 O O . VAL A 1 91 ? -24.507 -2.914 22.058 1.00 88.38 91 VAL A O 1
ATOM 768 N N . THR A 1 92 ? -25.301 -1.927 20.203 1.00 92.12 92 THR A N 1
ATOM 769 C CA . THR A 1 92 ? -26.034 -3.115 19.753 1.00 92.12 92 THR A CA 1
ATOM 770 C C . THR A 1 92 ? -25.124 -4.051 18.965 1.00 92.12 92 THR A C 1
ATOM 772 O O . THR A 1 92 ? -24.170 -3.612 18.325 1.00 92.12 92 THR A O 1
ATOM 775 N N . GLU A 1 93 ? -25.443 -5.344 18.965 1.00 92.62 93 GLU A N 1
ATOM 776 C CA . GLU A 1 93 ? -24.737 -6.337 18.146 1.00 92.62 93 GLU A CA 1
ATOM 777 C C . GLU A 1 93 ? -24.790 -5.990 16.651 1.00 92.62 93 GLU A C 1
ATOM 779 O O . GLU A 1 93 ? -23.780 -6.086 15.965 1.00 92.62 93 GLU A O 1
ATOM 784 N N . VAL A 1 94 ? -25.934 -5.491 16.168 1.00 94.69 94 VAL A N 1
ATOM 785 C CA . VAL A 1 94 ? -26.113 -5.052 14.772 1.00 94.69 94 VAL A CA 1
ATOM 786 C C . VAL A 1 94 ? -25.150 -3.921 14.411 1.00 94.69 94 VAL A C 1
ATOM 788 O O . VAL A 1 94 ? -24.568 -3.921 13.330 1.00 94.69 94 VAL A O 1
ATOM 791 N N . GLU A 1 95 ? -24.954 -2.964 15.318 1.00 93.06 95 GLU A N 1
ATOM 792 C CA . GLU A 1 95 ? -24.030 -1.853 15.099 1.00 93.06 95 GLU A CA 1
ATOM 793 C C . GLU A 1 95 ? -22.571 -2.325 15.072 1.00 93.06 95 GLU A C 1
ATOM 795 O O . GLU A 1 95 ? -21.824 -1.946 14.172 1.00 93.06 95 GLU A O 1
ATOM 800 N N . LEU A 1 96 ? -22.176 -3.201 16.003 1.00 94.38 96 LEU A N 1
ATOM 801 C CA . LEU A 1 96 ? -20.834 -3.792 16.002 1.00 94.38 96 LEU A CA 1
ATOM 802 C C . LEU A 1 96 ? -20.577 -4.602 14.731 1.00 94.38 96 LEU A C 1
ATOM 804 O O . LEU A 1 96 ? -19.515 -4.461 14.128 1.00 94.38 96 LEU A O 1
ATOM 808 N N . GLN A 1 97 ? -21.552 -5.406 14.304 1.00 96.56 97 GLN A N 1
ATOM 809 C CA . GLN A 1 97 ? -21.440 -6.194 13.084 1.00 96.56 97 GLN A CA 1
ATOM 810 C C . GLN A 1 97 ? -21.270 -5.293 11.857 1.00 96.56 97 GLN A C 1
ATOM 812 O O . GLN A 1 97 ? -20.362 -5.522 11.067 1.00 96.56 97 GLN A O 1
ATOM 817 N N . SER A 1 98 ? -22.046 -4.209 11.752 1.00 96.62 98 SER A N 1
ATOM 818 C CA . SER A 1 98 ? -21.899 -3.235 10.662 1.00 96.62 98 SER A CA 1
ATOM 819 C C . SER A 1 98 ? -20.498 -2.616 10.619 1.00 96.62 98 SER A C 1
ATOM 821 O O . SER A 1 98 ? -19.922 -2.474 9.545 1.00 96.62 98 SER A O 1
ATOM 823 N N . MET A 1 99 ? -19.923 -2.255 11.773 1.00 96.38 99 MET A N 1
ATOM 824 C CA . MET A 1 99 ? -18.564 -1.699 11.826 1.00 96.38 99 MET A CA 1
ATOM 825 C C . MET A 1 99 ? -17.504 -2.729 11.416 1.00 96.38 99 MET A C 1
ATOM 827 O O . MET A 1 99 ? -16.529 -2.374 10.752 1.00 96.38 99 MET A O 1
ATOM 831 N N . ILE A 1 100 ? -17.683 -3.994 11.808 1.00 97.00 100 ILE A N 1
ATOM 832 C CA . ILE A 1 100 ? -16.799 -5.098 11.417 1.00 97.00 100 ILE A CA 1
ATOM 833 C C . ILE A 1 100 ? -16.869 -5.315 9.903 1.00 97.00 100 ILE A C 1
ATOM 835 O O . ILE A 1 100 ? -15.822 -5.368 9.256 1.00 97.00 100 ILE A O 1
ATOM 839 N N . ASP A 1 101 ? -18.074 -5.389 9.340 1.00 97.81 101 ASP A N 1
ATOM 840 C CA . ASP A 1 101 ? -18.290 -5.624 7.911 1.00 97.81 101 ASP A CA 1
ATOM 841 C C . ASP A 1 101 ? -17.672 -4.499 7.067 1.00 97.81 101 ASP A C 1
ATOM 843 O O . ASP A 1 101 ? -16.929 -4.777 6.128 1.00 97.81 101 ASP A O 1
ATOM 847 N N . GLU A 1 102 ? -17.845 -3.231 7.466 1.00 96.94 102 GLU A N 1
ATOM 848 C CA . GLU A 1 102 ? -17.198 -2.091 6.797 1.00 96.94 102 GLU A CA 1
ATOM 849 C C . GLU A 1 102 ? -15.664 -2.214 6.766 1.00 96.94 102 GLU A C 1
ATOM 851 O O . GLU A 1 102 ? -15.028 -1.920 5.751 1.00 96.94 102 GLU A O 1
ATOM 856 N N . ILE A 1 103 ? -15.045 -2.641 7.872 1.00 97.88 103 ILE A N 1
ATOM 857 C CA . ILE A 1 103 ? -13.587 -2.823 7.952 1.00 97.88 103 ILE A CA 1
ATOM 858 C C . ILE A 1 103 ? -13.138 -3.967 7.034 1.00 97.88 103 ILE A C 1
ATOM 860 O O . ILE A 1 103 ? -12.134 -3.836 6.327 1.00 97.88 103 ILE A O 1
ATOM 864 N N . LEU A 1 104 ? -13.870 -5.084 7.027 1.00 97.75 104 LEU A N 1
ATOM 865 C CA . LEU A 1 104 ? -13.567 -6.235 6.176 1.00 97.75 104 LEU A CA 1
ATOM 866 C C . LEU A 1 104 ? -13.687 -5.886 4.690 1.00 97.75 104 LEU A C 1
ATOM 868 O O . LEU A 1 104 ? -12.778 -6.200 3.917 1.00 97.75 104 LEU A O 1
ATOM 872 N N . ASP A 1 105 ? -14.741 -5.173 4.302 1.00 97.81 105 ASP A N 1
ATOM 873 C CA . ASP A 1 105 ? -14.948 -4.715 2.928 1.00 97.81 105 ASP A CA 1
ATOM 874 C C . ASP A 1 105 ? -13.823 -3.782 2.469 1.00 97.81 105 ASP A C 1
ATOM 876 O O . ASP A 1 105 ? -13.300 -3.922 1.357 1.00 97.81 105 ASP A O 1
ATOM 880 N N . LEU A 1 106 ? -13.371 -2.872 3.339 1.00 97.38 106 LEU A N 1
ATOM 881 C CA . LEU A 1 106 ? -12.225 -2.012 3.045 1.00 97.38 106 LEU A CA 1
ATOM 882 C C . LEU A 1 106 ? -10.931 -2.814 2.860 1.00 97.38 106 LEU A C 1
ATOM 884 O O . LEU A 1 106 ? -10.153 -2.503 1.955 1.00 97.38 106 LEU A O 1
ATOM 888 N N . HIS A 1 107 ? -10.696 -3.858 3.661 1.00 97.12 107 HIS A N 1
ATOM 889 C CA . HIS A 1 107 ? -9.544 -4.746 3.484 1.00 97.12 107 HIS A CA 1
ATOM 890 C C . HIS A 1 107 ? -9.597 -5.526 2.166 1.00 97.12 107 HIS A C 1
ATOM 892 O O . HIS A 1 107 ? -8.579 -5.631 1.476 1.00 97.12 107 HIS A O 1
ATOM 898 N N . LEU A 1 108 ? -10.769 -6.037 1.784 1.00 97.44 108 LEU A N 1
ATOM 899 C CA . LEU A 1 108 ? -10.956 -6.715 0.500 1.00 97.44 108 LEU A CA 1
ATOM 900 C C . LEU A 1 108 ? -10.694 -5.763 -0.669 1.00 97.44 108 LEU A C 1
ATOM 902 O O . LEU A 1 108 ? -9.943 -6.100 -1.588 1.00 97.44 108 LEU A O 1
ATOM 906 N N . ALA A 1 109 ? -11.246 -4.550 -0.611 1.00 96.44 109 ALA A N 1
ATOM 907 C CA . ALA A 1 109 ? -11.011 -3.523 -1.618 1.00 96.44 109 ALA A CA 1
ATOM 908 C C . ALA A 1 109 ? -9.525 -3.137 -1.704 1.00 96.44 109 ALA A C 1
ATOM 910 O O . ALA A 1 109 ? -8.995 -2.935 -2.799 1.00 96.44 109 ALA A O 1
ATOM 911 N N . PHE A 1 110 ? -8.840 -3.051 -0.562 1.00 96.00 110 PHE A N 1
ATOM 912 C CA . PHE A 1 110 ? -7.418 -2.726 -0.479 1.00 96.00 110 PHE A CA 1
ATOM 913 C C . PHE A 1 110 ? -6.548 -3.767 -1.194 1.00 96.00 110 PHE A C 1
ATOM 915 O O . PHE A 1 110 ? -5.725 -3.412 -2.043 1.00 96.00 110 PHE A O 1
ATOM 922 N N . GLU A 1 111 ? -6.770 -5.056 -0.927 1.00 95.50 111 GLU A N 1
ATOM 923 C CA . GLU A 1 111 ? -6.041 -6.130 -1.610 1.00 95.50 111 GLU A CA 1
ATOM 924 C C . GLU A 1 111 ? -6.418 -6.236 -3.096 1.00 95.50 111 GLU A C 1
ATOM 926 O O . GLU A 1 111 ? -5.544 -6.470 -3.934 1.00 95.50 111 GLU A O 1
ATOM 931 N N . ALA A 1 112 ? -7.682 -5.989 -3.458 1.00 96.56 1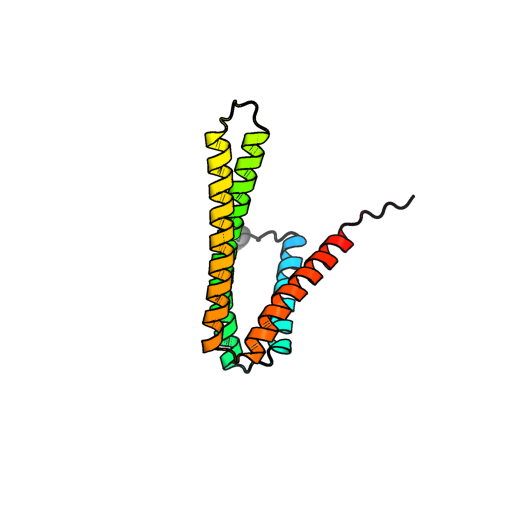12 ALA A N 1
ATOM 932 C CA . ALA A 1 112 ? -8.109 -5.948 -4.856 1.00 96.56 112 ALA A CA 1
ATOM 933 C C . ALA A 1 112 ? -7.380 -4.843 -5.640 1.00 96.56 112 ALA A C 1
ATOM 935 O O . ALA A 1 112 ? -6.832 -5.100 -6.713 1.00 96.56 112 ALA A O 1
ATOM 936 N N . LYS A 1 113 ? -7.275 -3.633 -5.072 1.00 96.00 113 LYS A N 1
ATOM 937 C CA . LYS A 1 113 ? -6.525 -2.524 -5.681 1.00 96.00 113 LYS A CA 1
ATOM 938 C C . LYS A 1 113 ? -5.044 -2.833 -5.834 1.00 96.00 113 LYS A C 1
ATOM 940 O O . LYS A 1 113 ? -4.456 -2.497 -6.862 1.00 96.00 113 LYS A O 1
ATOM 945 N N . ARG A 1 114 ? -4.444 -3.507 -4.850 1.00 95.44 114 ARG A N 1
ATOM 946 C CA . ARG A 1 114 ? -3.066 -3.993 -4.962 1.00 95.44 114 ARG A CA 1
ATOM 947 C C . ARG A 1 114 ? -2.924 -4.990 -6.113 1.00 95.44 114 ARG A C 1
ATOM 949 O O . ARG A 1 114 ? -2.006 -4.846 -6.916 1.00 95.44 114 ARG A O 1
ATOM 956 N N . ALA A 1 115 ? -3.823 -5.967 -6.224 1.00 96.44 115 ALA A N 1
ATOM 957 C CA . ALA A 1 115 ? -3.797 -6.944 -7.310 1.00 96.44 115 ALA A CA 1
ATOM 958 C C . ALA A 1 115 ? -3.934 -6.278 -8.688 1.00 96.44 115 ALA A C 1
ATOM 960 O O . ALA A 1 115 ? -3.197 -6.622 -9.612 1.00 96.44 115 ALA A O 1
ATOM 961 N N . ASP A 1 116 ? -4.830 -5.303 -8.824 1.00 96.62 116 ASP A N 1
ATOM 962 C CA . ASP A 1 116 ? -5.017 -4.574 -10.078 1.00 96.62 116 ASP A CA 1
ATOM 963 C C . ASP A 1 116 ? -3.792 -3.740 -10.444 1.00 96.62 116 ASP A C 1
ATOM 965 O O . ASP A 1 116 ? -3.344 -3.802 -11.588 1.00 96.62 116 ASP A O 1
ATOM 969 N N . TYR A 1 117 ? -3.17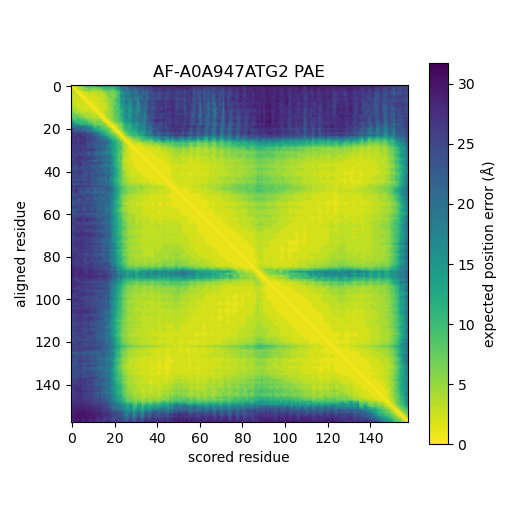6 -3.053 -9.478 1.00 96.69 117 TYR A N 1
ATOM 970 C CA . TYR A 1 117 ? -1.914 -2.351 -9.702 1.00 96.69 117 TYR A CA 1
ATOM 971 C C . TYR A 1 117 ? -0.828 -3.283 -10.254 1.00 96.69 117 TYR A C 1
ATOM 973 O O . TYR A 1 117 ? -0.229 -2.951 -11.277 1.00 96.69 117 TYR A O 1
ATOM 981 N N . ILE A 1 118 ? -0.629 -4.467 -9.653 1.00 96.75 118 ILE A N 1
ATOM 982 C CA . ILE A 1 118 ? 0.333 -5.465 -10.155 1.00 96.75 118 ILE A CA 1
ATOM 983 C C . ILE A 1 118 ? 0.037 -5.839 -11.609 1.00 96.75 118 ILE A C 1
ATOM 985 O O . ILE A 1 118 ? 0.961 -5.901 -12.417 1.00 96.75 118 ILE A O 1
ATOM 989 N N . LYS A 1 119 ? -1.235 -6.044 -11.974 1.00 96.38 119 LYS A N 1
ATOM 990 C CA . LYS A 1 119 ? -1.610 -6.344 -13.365 1.00 96.38 119 LYS A CA 1
ATOM 991 C C . LYS A 1 119 ? -1.245 -5.200 -14.309 1.00 96.38 119 LYS A C 1
ATOM 993 O O . LYS A 1 119 ? -0.750 -5.473 -15.398 1.00 96.38 119 LYS A O 1
ATOM 998 N N . THR A 1 120 ? -1.437 -3.946 -13.886 1.00 95.69 120 THR A N 1
ATOM 999 C CA . THR A 1 120 ? -1.106 -2.767 -14.708 1.00 95.69 120 THR A CA 1
ATOM 1000 C C . THR A 1 120 ? 0.395 -2.595 -14.961 1.00 95.69 120 THR A C 1
ATOM 1002 O O . THR A 1 120 ? 0.779 -1.835 -15.847 1.00 95.69 120 THR A O 1
ATOM 1005 N N . LEU A 1 121 ? 1.255 -3.273 -14.189 1.00 97.00 121 LEU A N 1
ATOM 1006 C CA . LEU A 1 121 ? 2.702 -3.226 -14.394 1.00 97.00 121 LEU A CA 1
ATOM 1007 C C . LEU A 1 121 ? 3.157 -4.045 -15.602 1.00 97.00 121 LEU A C 1
ATOM 1009 O O . LEU A 1 121 ? 4.245 -3.776 -16.095 1.00 97.00 121 LEU A O 1
ATOM 1013 N N . ASN A 1 122 ? 2.353 -4.986 -16.107 1.00 95.19 122 ASN A N 1
ATOM 1014 C CA . ASN A 1 122 ? 2.717 -5.782 -17.288 1.00 95.19 122 ASN A CA 1
ATOM 1015 C C . ASN A 1 122 ? 2.867 -4.934 -18.565 1.00 95.19 122 ASN A C 1
ATOM 1017 O O . ASN A 1 122 ? 3.507 -5.377 -19.512 1.00 95.19 122 ASN A O 1
ATOM 1021 N N . ASP A 1 123 ? 2.314 -3.718 -18.580 1.00 95.12 123 ASP A N 1
ATOM 1022 C CA . ASP A 1 123 ? 2.465 -2.774 -19.695 1.00 95.12 123 ASP A CA 1
ATOM 1023 C C . ASP A 1 123 ? 3.828 -2.053 -19.678 1.00 95.12 123 ASP A C 1
ATOM 1025 O O . ASP A 1 123 ? 4.191 -1.389 -20.645 1.00 95.12 123 ASP A O 1
ATOM 1029 N N . ILE A 1 124 ? 4.559 -2.125 -18.558 1.00 96.44 124 ILE A N 1
ATOM 1030 C CA . ILE A 1 124 ? 5.796 -1.365 -18.298 1.00 96.44 124 ILE A CA 1
ATOM 1031 C C . ILE A 1 124 ? 6.972 -2.309 -18.029 1.00 96.44 124 ILE A C 1
ATOM 1033 O O . ILE A 1 124 ? 8.101 -2.039 -18.424 1.00 96.44 124 ILE A O 1
ATOM 1037 N N . LEU A 1 125 ? 6.715 -3.408 -17.326 1.00 97.12 125 LEU A N 1
ATOM 1038 C CA . LEU A 1 125 ? 7.700 -4.366 -16.854 1.00 97.12 125 LEU A CA 1
ATOM 1039 C C . LEU A 1 125 ? 7.490 -5.721 -17.525 1.00 97.12 125 LEU A C 1
ATOM 1041 O O . LEU A 1 125 ? 6.367 -6.149 -17.782 1.00 97.12 125 LEU A O 1
ATOM 1045 N N . THR A 1 126 ? 8.586 -6.446 -17.718 1.00 97.31 126 THR A N 1
ATOM 1046 C CA . THR A 1 126 ? 8.536 -7.862 -18.095 1.00 97.31 126 THR A CA 1
ATOM 1047 C C . THR A 1 126 ? 7.965 -8.716 -16.959 1.00 97.31 126 THR A C 1
ATOM 1049 O O . THR A 1 126 ? 8.016 -8.343 -15.785 1.00 97.31 126 THR A O 1
ATOM 1052 N N . THR A 1 127 ? 7.479 -9.919 -17.276 1.00 97.19 127 THR A N 1
ATOM 1053 C CA . THR A 1 127 ? 6.966 -10.858 -16.264 1.00 97.19 127 THR A CA 1
ATOM 1054 C C . THR A 1 127 ? 8.007 -11.201 -15.191 1.00 97.19 127 THR A C 1
ATOM 1056 O O . THR A 1 127 ? 7.653 -11.296 -14.016 1.00 97.19 127 THR A O 1
ATOM 1059 N N . ASP A 1 128 ? 9.288 -11.334 -15.563 1.00 97.38 128 ASP A N 1
ATOM 1060 C CA . ASP A 1 128 ? 10.382 -11.559 -14.605 1.00 97.38 128 ASP A CA 1
ATOM 1061 C C . ASP A 1 128 ? 10.523 -10.377 -13.631 1.00 97.38 128 ASP A C 1
ATOM 1063 O O . ASP A 1 128 ? 10.552 -10.562 -12.414 1.00 97.38 128 ASP A O 1
ATOM 1067 N N . GLN A 1 129 ? 10.500 -9.145 -14.145 1.00 97.88 129 GLN A N 1
ATOM 1068 C CA . GLN A 1 129 ? 10.549 -7.934 -13.323 1.00 97.88 129 GLN A CA 1
ATOM 1069 C C . GLN A 1 129 ? 9.319 -7.800 -12.414 1.00 97.88 129 GLN A C 1
ATOM 1071 O O . GLN A 1 129 ? 9.463 -7.461 -11.240 1.00 97.88 129 GLN A O 1
ATOM 1076 N N . VAL A 1 130 ? 8.112 -8.120 -12.892 1.00 97.88 130 VAL A N 1
ATOM 1077 C CA . VAL A 1 130 ? 6.905 -8.130 -12.044 1.00 97.88 130 VAL A CA 1
ATOM 1078 C C . VAL A 1 130 ? 7.034 -9.167 -10.922 1.00 97.88 130 VAL A C 1
ATOM 1080 O O . VAL A 1 130 ? 6.720 -8.868 -9.768 1.00 97.88 130 VAL A O 1
ATOM 1083 N N . ALA A 1 131 ? 7.555 -10.363 -11.212 1.00 97.50 131 ALA A N 1
ATOM 1084 C CA . ALA A 1 131 ? 7.793 -11.385 -10.195 1.00 97.50 131 ALA A CA 1
ATOM 1085 C C . ALA A 1 131 ? 8.808 -10.914 -9.138 1.00 97.50 131 ALA A C 1
ATOM 1087 O O . ALA A 1 131 ? 8.553 -11.023 -7.932 1.00 97.50 131 ALA A O 1
ATOM 1088 N N . ARG A 1 132 ? 9.924 -10.314 -9.572 1.00 97.81 132 ARG A N 1
ATOM 1089 C CA . ARG A 1 132 ? 10.921 -9.699 -8.680 1.00 97.81 132 ARG A CA 1
ATOM 1090 C C . ARG A 1 132 ? 10.318 -8.591 -7.833 1.00 97.81 132 ARG A C 1
ATOM 1092 O O . ARG A 1 132 ? 10.588 -8.539 -6.636 1.00 97.81 132 ARG A O 1
ATOM 1099 N N . TYR A 1 133 ? 9.470 -7.750 -8.420 1.00 97.19 133 TYR A N 1
ATOM 1100 C CA . TYR A 1 133 ? 8.777 -6.681 -7.710 1.00 97.19 133 TYR A CA 1
ATOM 1101 C C . TYR A 1 133 ? 7.892 -7.227 -6.585 1.00 97.19 133 TYR A C 1
ATOM 1103 O O . TYR A 1 133 ? 7.981 -6.753 -5.454 1.00 97.19 133 TYR A O 1
ATOM 1111 N N . VAL A 1 134 ? 7.085 -8.257 -6.857 1.00 96.50 134 VAL A N 1
ATOM 1112 C CA . VAL A 1 134 ? 6.204 -8.876 -5.851 1.00 96.50 134 VAL A CA 1
ATOM 1113 C C . VA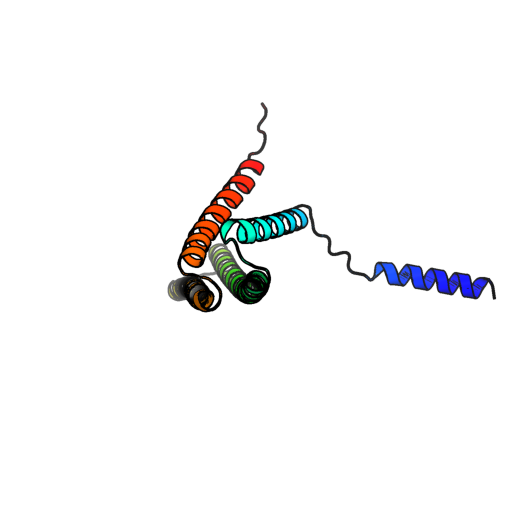L A 1 134 ? 7.013 -9.460 -4.689 1.00 96.50 134 VAL A C 1
ATOM 1115 O O . VAL A 1 134 ? 6.659 -9.268 -3.521 1.00 96.50 134 VAL A O 1
ATOM 1118 N N . VAL A 1 135 ? 8.124 -10.140 -4.987 1.00 97.12 135 VAL A N 1
ATOM 1119 C CA . VAL A 1 135 ? 9.032 -10.666 -3.956 1.00 97.12 135 VAL A CA 1
ATOM 1120 C C . VAL A 1 135 ? 9.670 -9.525 -3.164 1.00 97.12 135 VAL A C 1
ATOM 1122 O O . VAL A 1 135 ? 9.669 -9.562 -1.930 1.00 97.12 135 VAL A O 1
ATOM 1125 N N . PHE A 1 136 ? 10.182 -8.504 -3.854 1.00 96.56 136 PHE A N 1
ATOM 1126 C CA . PHE A 1 136 ? 10.811 -7.340 -3.243 1.00 96.56 136 PHE A CA 1
ATOM 1127 C C . PHE A 1 136 ? 9.853 -6.616 -2.296 1.00 96.56 136 PHE A C 1
ATOM 1129 O O . PHE A 1 136 ? 10.203 -6.385 -1.142 1.00 96.56 136 PHE A O 1
ATOM 1136 N N . GLU A 1 137 ? 8.627 -6.324 -2.734 1.00 92.62 137 GLU A N 1
ATOM 1137 C CA . GLU A 1 137 ? 7.625 -5.604 -1.943 1.00 92.62 137 GLU A CA 1
ATOM 1138 C C . GLU A 1 137 ? 7.370 -6.300 -0.597 1.00 92.62 137 GLU A C 1
ATOM 1140 O O . GLU A 1 137 ? 7.305 -5.656 0.455 1.00 92.62 137 GLU A O 1
ATOM 1145 N N . LYS A 1 138 ? 7.271 -7.635 -0.612 1.00 93.12 138 LYS A N 1
ATOM 1146 C CA . LYS A 1 138 ? 7.086 -8.432 0.601 1.00 93.12 138 LYS A CA 1
ATOM 1147 C C . LYS A 1 138 ? 8.332 -8.410 1.488 1.00 93.12 138 LYS A C 1
ATOM 1149 O O . LYS A 1 138 ? 8.225 -8.143 2.686 1.00 93.12 138 LYS A O 1
ATOM 1154 N N . ARG A 1 139 ? 9.508 -8.689 0.919 1.00 93.94 139 ARG A N 1
ATOM 1155 C CA . ARG A 1 139 ? 10.762 -8.814 1.682 1.00 93.94 139 ARG A CA 1
ATOM 1156 C C . ARG A 1 139 ? 11.212 -7.487 2.275 1.00 93.94 139 ARG A C 1
ATOM 1158 O O . ARG A 1 139 ? 11.572 -7.458 3.448 1.00 93.94 139 ARG A O 1
ATOM 1165 N N . PHE A 1 140 ? 11.093 -6.404 1.517 1.00 92.19 140 PHE A N 1
ATOM 1166 C CA . PHE A 1 140 ? 11.431 -5.064 1.974 1.00 92.19 140 PHE A CA 1
ATOM 1167 C C . PHE A 1 140 ? 10.555 -4.648 3.161 1.00 92.19 140 PHE A C 1
ATOM 1169 O O . PHE A 1 140 ? 11.076 -4.253 4.200 1.00 92.19 140 PHE A O 1
ATOM 1176 N N . LYS A 1 141 ? 9.227 -4.832 3.080 1.00 87.06 141 LYS A N 1
ATOM 1177 C CA . LYS A 1 141 ? 8.312 -4.556 4.207 1.00 87.06 141 LYS A CA 1
ATOM 1178 C C . LYS A 1 141 ? 8.659 -5.372 5.457 1.00 87.06 141 LYS A C 1
ATOM 1180 O O . LYS A 1 141 ? 8.655 -4.827 6.563 1.00 87.06 141 LYS A O 1
ATOM 1185 N N . ASP A 1 142 ? 8.960 -6.661 5.297 1.00 90.25 142 ASP A N 1
ATOM 1186 C CA . ASP A 1 142 ? 9.332 -7.532 6.416 1.00 90.25 142 ASP A CA 1
ATOM 1187 C C . ASP A 1 142 ? 10.650 -7.073 7.072 1.00 90.25 142 ASP A C 1
ATOM 1189 O O . ASP A 1 142 ? 10.762 -7.053 8.301 1.00 90.25 142 ASP A O 1
ATOM 1193 N N . GLU A 1 143 ? 11.634 -6.662 6.272 1.00 88.19 143 GLU A N 1
ATOM 1194 C CA . GLU A 1 143 ? 12.919 -6.143 6.746 1.00 88.19 143 GLU A CA 1
ATOM 1195 C C . GLU A 1 143 ? 12.769 -4.792 7.454 1.00 88.19 143 GLU A C 1
ATOM 1197 O O . GLU A 1 143 ? 13.256 -4.633 8.576 1.00 88.19 143 GLU A O 1
ATOM 1202 N N . LEU A 1 144 ? 11.995 -3.861 6.886 1.00 85.88 144 LEU A N 1
ATOM 1203 C CA . LEU A 1 144 ? 11.667 -2.593 7.539 1.00 85.88 144 LEU A CA 1
ATOM 1204 C C . LEU A 1 144 ? 11.016 -2.811 8.901 1.00 85.88 144 LEU A C 1
ATOM 1206 O O . LEU A 1 144 ? 11.4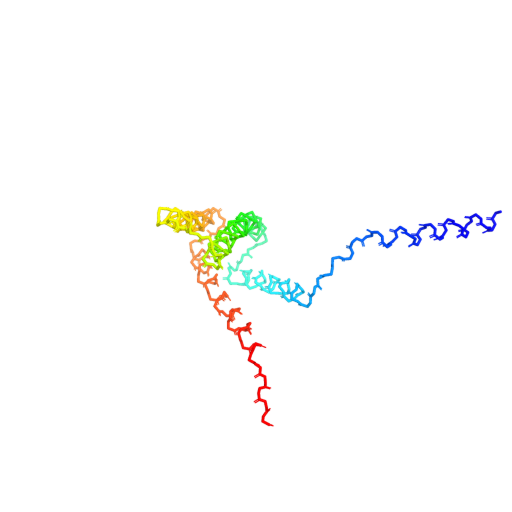17 -2.201 9.894 1.00 85.88 144 LEU A O 1
ATOM 1210 N N . ARG A 1 145 ? 10.035 -3.716 8.975 1.00 84.44 145 ARG A N 1
ATOM 1211 C CA . ARG A 1 145 ? 9.373 -4.046 10.239 1.00 84.44 145 ARG A CA 1
ATOM 1212 C C . ARG A 1 145 ? 10.375 -4.586 11.257 1.00 84.44 145 ARG A C 1
ATOM 1214 O O . ARG A 1 145 ? 10.323 -4.186 12.417 1.00 84.44 145 ARG A O 1
ATOM 1221 N N . ARG A 1 146 ? 11.303 -5.456 10.845 1.00 86.38 146 ARG A N 1
ATOM 1222 C CA . ARG A 1 146 ? 12.361 -5.966 11.730 1.00 86.38 146 ARG A CA 1
ATOM 1223 C C . ARG A 1 146 ? 13.247 -4.835 12.240 1.00 86.38 146 ARG A C 1
ATOM 1225 O O . ARG A 1 146 ? 13.437 -4.756 13.451 1.00 86.38 146 ARG A O 1
ATOM 1232 N N . LEU A 1 147 ? 13.742 -3.958 11.371 1.00 83.38 147 LEU A N 1
ATOM 1233 C CA . LEU A 1 147 ? 14.611 -2.844 11.763 1.00 83.38 147 LEU A CA 1
ATOM 1234 C C . LEU A 1 147 ? 13.920 -1.911 12.770 1.00 83.38 147 LEU A C 1
ATOM 1236 O O . LEU A 1 147 ? 14.490 -1.602 13.816 1.00 83.38 147 LEU A O 1
ATOM 1240 N N . LEU A 1 148 ? 12.663 -1.544 12.510 1.00 80.00 148 LEU A N 1
ATOM 1241 C CA . LEU A 1 148 ? 11.877 -0.680 13.398 1.00 80.00 148 LEU A CA 1
ATOM 1242 C C . LEU A 1 148 ? 11.572 -1.338 14.754 1.00 80.00 148 LEU A C 1
ATOM 1244 O O . LEU A 1 148 ? 11.585 -0.665 15.784 1.00 80.00 148 LEU A O 1
ATOM 1248 N N . LEU A 1 149 ? 11.312 -2.651 14.781 1.00 78.00 149 LEU A N 1
ATOM 1249 C CA . LEU A 1 149 ? 11.069 -3.390 16.025 1.00 78.00 149 LEU A CA 1
ATOM 1250 C C . LEU A 1 149 ? 12.345 -3.571 16.861 1.00 78.00 149 LEU A C 1
ATOM 1252 O O . LEU A 1 149 ? 12.279 -3.488 18.086 1.00 78.00 149 LEU A O 1
ATOM 1256 N N . HIS A 1 150 ? 13.506 -3.780 16.231 1.00 71.31 150 HIS A N 1
ATOM 1257 C CA . HIS A 1 150 ? 14.779 -3.926 16.950 1.00 71.31 150 HIS A CA 1
ATOM 1258 C C . HIS A 1 150 ? 15.235 -2.612 17.591 1.00 71.31 150 HIS A C 1
ATOM 1260 O O . HIS A 1 150 ? 15.741 -2.633 18.711 1.00 71.31 150 HIS A O 1
ATOM 1266 N N . GLN A 1 151 ? 14.980 -1.471 16.947 1.00 60.53 151 GLN A N 1
ATOM 1267 C CA . GLN A 1 151 ? 15.273 -0.150 17.517 1.00 60.53 151 GLN A CA 1
ATOM 1268 C C . GLN A 1 151 ? 14.395 0.210 18.729 1.00 60.53 151 GLN A C 1
ATOM 1270 O O . GLN A 1 151 ? 14.745 1.106 19.492 1.00 60.53 151 GLN A O 1
ATOM 1275 N N . ARG A 1 152 ? 13.261 -0.479 18.928 1.00 58.62 152 ARG A N 1
ATOM 1276 C CA . ARG A 1 152 ? 12.317 -0.225 20.030 1.00 58.62 152 ARG A CA 1
ATOM 1277 C C . ARG A 1 152 ? 12.544 -1.075 21.280 1.00 58.62 152 ARG A C 1
ATOM 1279 O O . ARG A 1 152 ? 11.809 -0.878 22.244 1.00 58.62 152 ARG A O 1
ATOM 1286 N N . LYS A 1 153 ? 13.514 -2.001 21.317 1.00 51.00 153 LYS A N 1
ATOM 1287 C CA . LYS A 1 153 ? 13.829 -2.700 22.576 1.00 51.00 153 LYS A CA 1
ATOM 1288 C C . LYS A 1 153 ? 14.374 -1.672 23.580 1.00 51.00 153 LYS A C 1
ATOM 1290 O O . LYS A 1 153 ? 15.447 -1.127 23.327 1.00 51.00 153 LYS A O 1
ATOM 1295 N N . PRO A 1 154 ? 13.680 -1.385 24.701 1.00 51.34 154 PRO A N 1
ATOM 1296 C CA . PRO A 1 154 ? 14.252 -0.536 25.730 1.00 51.34 154 PRO A CA 1
ATOM 1297 C C . PRO A 1 154 ? 15.489 -1.247 26.266 1.00 51.34 154 PRO A C 1
ATOM 1299 O O . PRO A 1 154 ? 15.430 -2.430 26.612 1.00 51.34 154 PRO A O 1
ATOM 1302 N N . ASN A 1 155 ? 16.607 -0.529 26.309 1.00 52.72 155 ASN A N 1
ATOM 1303 C CA . ASN A 1 155 ? 17.809 -0.969 26.994 1.00 52.72 155 ASN A CA 1
ATOM 1304 C C . ASN A 1 155 ? 17.471 -1.046 28.493 1.00 52.72 155 ASN A C 1
ATOM 1306 O O . ASN A 1 155 ? 17.665 -0.086 29.232 1.00 52.72 155 ASN A O 1
ATOM 1310 N N . ARG A 1 156 ? 16.868 -2.156 28.935 1.00 53.97 156 ARG A N 1
ATOM 1311 C CA . ARG A 1 156 ? 16.797 -2.523 30.349 1.00 53.97 156 ARG A CA 1
ATOM 1312 C C . ARG A 1 156 ? 18.202 -2.979 30.733 1.00 53.97 156 ARG A C 1
ATOM 1314 O O . ARG A 1 156 ? 18.489 -4.171 30.717 1.00 53.97 156 ARG A O 1
ATOM 1321 N N . GLN A 1 157 ? 19.093 -2.017 30.954 1.00 50.53 157 GLN A N 1
ATOM 1322 C CA . GLN A 1 157 ? 20.311 -2.265 31.711 1.00 50.53 157 GLN A CA 1
ATOM 1323 C C . GLN A 1 157 ? 19.944 -2.211 33.192 1.00 50.53 157 GLN A C 1
ATOM 1325 O O . GLN A 1 157 ? 19.252 -1.290 33.628 1.00 50.53 157 GLN A O 1
ATOM 1330 N N . ASN A 1 158 ? 20.330 -3.290 33.873 1.00 42.09 158 ASN A N 1
ATOM 1331 C CA . ASN A 1 158 ? 20.225 -3.516 35.310 1.00 42.09 158 ASN A CA 1
ATOM 1332 C C . ASN A 1 158 ? 21.007 -2.475 36.109 1.00 42.09 158 ASN A C 1
ATOM 1334 O O . ASN A 1 158 ? 22.063 -2.037 35.597 1.00 42.09 158 ASN A O 1
#